Protein AF-A0A9D6YMQ9-F1 (afdb_monomer_lite)

Radius of gyration: 17.55 Å; chains: 1; bounding box: 65×20×32 Å

Secondary structure (DSSP, 8-state):
-------SS--------S-EEEEEE-TTSS-EEEEEESS--SEEEETTEEEEEEEEETTEEEEEE---

pLDDT: mean 85.02, std 13.63, range [47.88, 97.5]

Sequence (68 aa):
MQEYHVDPFPEVVEEPTQLVTAVFSHPLHGRLVERLILWVRPHLDMEGERYKLTWWGN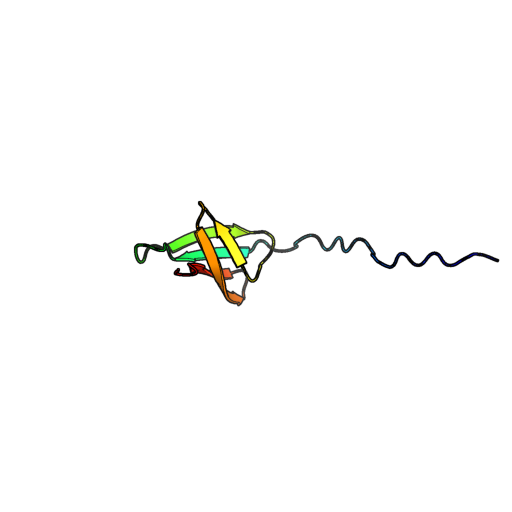GVAYYEPVSR

Foldseek 3Di:
DDDPPDPPDPPPPPFQPAWAWEWEQDQPDRDIDTDTDSDDDQWDADPNFIWGWPDDDPRYTYTYTPDD

Structure (mmCIF, N/CA/C/O backbone):
data_AF-A0A9D6YMQ9-F1
#
_entry.id   AF-A0A9D6YMQ9-F1
#
loop_
_atom_site.group_PDB
_atom_site.id
_atom_site.type_symbol
_atom_site.label_atom_id
_atom_site.label_alt_id
_atom_site.label_comp_id
_atom_site.label_asym_id
_atom_site.label_entity_id
_atom_site.label_seq_id
_atom_site.pdbx_PDB_ins_code
_atom_site.Cartn_x
_atom_site.Cartn_y
_atom_site.Cartn_z
_atom_site.occupancy
_atom_site.B_iso_or_equiv
_atom_site.auth_seq_id
_atom_site.auth_comp_id
_atom_site.auth_asym_id
_atom_site.auth_atom_id
_atom_site.pdbx_PDB_model_num
ATOM 1 N N . MET A 1 1 ? 51.408 3.750 -8.932 1.00 47.88 1 MET A N 1
ATOM 2 C CA . MET A 1 1 ? 50.423 2.989 -8.138 1.00 47.88 1 MET A CA 1
ATOM 3 C C . MET A 1 1 ? 49.100 3.712 -8.280 1.00 47.88 1 MET A C 1
ATOM 5 O O . MET A 1 1 ? 49.046 4.872 -7.907 1.00 47.88 1 MET A O 1
ATOM 9 N N . GLN A 1 2 ? 48.107 3.101 -8.926 1.00 53.81 2 GLN A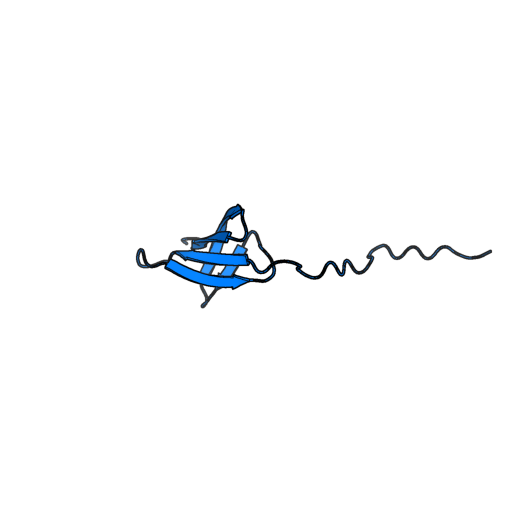 N 1
ATOM 10 C CA . GLN A 1 2 ? 46.743 3.637 -8.941 1.00 53.81 2 GLN A CA 1
ATOM 11 C C . GLN A 1 2 ? 46.050 3.111 -7.685 1.00 53.81 2 GLN A C 1
ATOM 13 O O . GLN A 1 2 ? 45.950 1.899 -7.503 1.00 53.81 2 GLN A O 1
ATOM 18 N N . GLU A 1 3 ? 45.670 4.012 -6.787 1.00 55.09 3 GLU A N 1
ATOM 19 C CA . GLU A 1 3 ? 44.879 3.676 -5.607 1.00 55.09 3 GLU A CA 1
ATOM 20 C C . GLU A 1 3 ? 43.447 3.380 -6.066 1.00 55.09 3 GLU A C 1
ATOM 22 O O . GLU A 1 3 ? 42.791 4.219 -6.682 1.00 55.09 3 GLU A O 1
ATOM 27 N N . TYR A 1 4 ? 42.979 2.156 -5.817 1.00 61.34 4 TYR A N 1
ATOM 28 C CA . TYR A 1 4 ? 41.593 1.771 -6.055 1.00 61.34 4 TYR A CA 1
ATOM 29 C C . TYR A 1 4 ? 40.720 2.452 -5.001 1.00 61.34 4 TYR A C 1
ATOM 31 O O . TYR A 1 4 ? 40.533 1.930 -3.903 1.00 61.34 4 TYR A O 1
ATOM 39 N N . HIS A 1 5 ? 40.186 3.623 -5.332 1.00 59.59 5 HIS A N 1
ATOM 40 C CA . HIS A 1 5 ? 39.081 4.206 -4.586 1.00 59.59 5 HIS A CA 1
ATOM 41 C C . HIS A 1 5 ? 37.814 3.432 -4.972 1.00 59.59 5 HIS A C 1
ATOM 43 O O . HIS A 1 5 ? 37.135 3.753 -5.942 1.00 59.59 5 HIS A O 1
ATOM 49 N N . VAL A 1 6 ? 37.544 2.336 -4.263 1.00 65.88 6 VAL A N 1
ATOM 50 C CA . VAL A 1 6 ? 36.248 1.658 -4.345 1.00 65.88 6 VAL A CA 1
ATOM 51 C C . VAL A 1 6 ? 35.288 2.490 -3.511 1.00 65.88 6 VAL A C 1
ATOM 53 O O . VAL A 1 6 ? 35.456 2.571 -2.295 1.00 65.88 6 VAL A O 1
ATOM 56 N N . ASP A 1 7 ? 34.336 3.152 -4.163 1.00 68.62 7 ASP A N 1
ATOM 57 C CA . ASP A 1 7 ? 33.258 3.843 -3.466 1.00 68.62 7 ASP A CA 1
ATOM 58 C C . ASP A 1 7 ? 32.397 2.789 -2.745 1.00 68.62 7 ASP A C 1
ATOM 60 O O . ASP A 1 7 ? 31.826 1.914 -3.406 1.00 68.62 7 ASP A O 1
ATOM 64 N N . PRO A 1 8 ? 32.340 2.792 -1.401 1.00 68.06 8 PRO A N 1
ATOM 65 C CA . PRO A 1 8 ? 31.566 1.808 -0.652 1.00 68.06 8 PRO A CA 1
ATOM 66 C C . PRO A 1 8 ? 30.051 1.970 -0.841 1.00 68.06 8 PRO A C 1
ATOM 68 O O . PRO A 1 8 ? 29.298 1.088 -0.425 1.00 68.06 8 PRO A O 1
ATOM 71 N N . PHE A 1 9 ? 29.602 3.064 -1.463 1.00 67.50 9 PHE A N 1
ATOM 72 C CA . PHE A 1 9 ? 28.196 3.357 -1.708 1.00 67.50 9 PHE A CA 1
ATOM 73 C C . PHE A 1 9 ? 27.973 3.666 -3.191 1.00 67.50 9 PHE A C 1
ATOM 75 O O . PHE A 1 9 ? 27.745 4.822 -3.545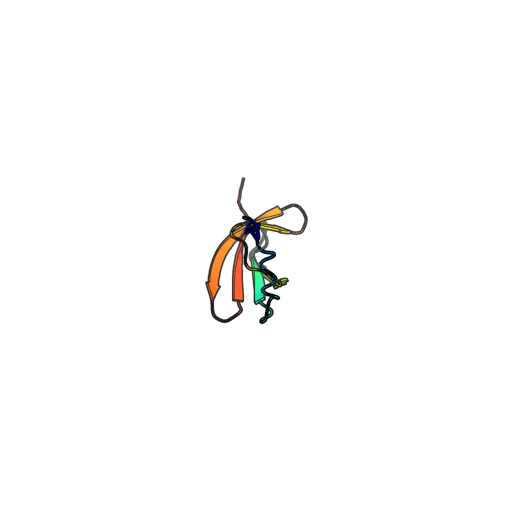 1.00 67.50 9 PHE A O 1
ATOM 82 N N . PRO A 1 10 ? 28.028 2.655 -4.080 1.00 65.75 10 PRO A N 1
ATOM 83 C CA . PRO A 1 10 ? 27.658 2.876 -5.469 1.00 65.75 10 PRO A CA 1
ATOM 84 C C . PRO A 1 10 ? 26.242 3.460 -5.517 1.00 65.75 10 PRO A C 1
ATOM 86 O O . PRO A 1 10 ? 25.342 2.965 -4.833 1.00 65.75 10 PRO A O 1
ATOM 89 N N . GLU A 1 11 ? 26.040 4.511 -6.313 1.00 65.12 11 GLU A N 1
ATOM 90 C CA . GLU A 1 11 ? 24.703 5.017 -6.606 1.00 65.12 11 GLU A CA 1
ATOM 91 C C . GLU A 1 11 ? 23.915 3.889 -7.283 1.00 65.12 11 GLU A C 1
ATOM 93 O O . GLU A 1 11 ? 24.087 3.598 -8.466 1.00 65.12 11 GLU A O 1
ATOM 98 N N . VAL A 1 12 ? 23.076 3.191 -6.516 1.00 64.31 12 VAL A N 1
ATOM 99 C CA . VAL A 1 12 ? 22.128 2.228 -7.073 1.00 64.31 12 VAL A CA 1
ATOM 100 C C . VAL A 1 12 ? 21.020 3.041 -7.733 1.00 64.31 12 VAL A C 1
ATOM 102 O O . VAL A 1 12 ? 20.003 3.357 -7.119 1.00 64.31 12 VAL A O 1
ATOM 105 N N . VAL A 1 13 ? 21.252 3.420 -8.987 1.00 64.44 13 VAL A N 1
ATOM 106 C CA . VAL A 1 13 ? 20.274 4.072 -9.864 1.00 64.44 13 VAL A CA 1
ATOM 107 C C . VAL A 1 13 ? 19.522 2.992 -10.640 1.00 64.44 13 VAL A C 1
ATOM 109 O O . VAL A 1 13 ? 19.535 2.957 -11.867 1.00 64.44 13 VAL A O 1
ATOM 112 N N . GLU A 1 14 ? 18.899 2.041 -9.943 1.00 69.31 14 GLU A N 1
ATOM 113 C CA . GLU A 1 14 ? 17.864 1.248 -10.606 1.00 69.31 14 GLU A CA 1
ATOM 114 C C . GLU A 1 14 ? 16.608 2.109 -10.641 1.00 69.31 14 GLU A C 1
ATOM 116 O O . GLU A 1 14 ? 15.915 2.282 -9.641 1.00 69.31 14 GLU A O 1
ATOM 121 N N . GLU A 1 15 ? 16.352 2.737 -11.785 1.00 71.50 15 GLU A N 1
ATOM 122 C CA . GLU A 1 15 ? 15.097 3.442 -11.996 1.00 71.50 15 GLU A CA 1
ATOM 123 C C . GLU A 1 15 ? 13.935 2.435 -11.970 1.00 71.50 15 GLU A C 1
ATOM 125 O O . GLU A 1 15 ? 14.052 1.326 -12.502 1.00 71.50 15 GLU A O 1
ATOM 130 N N . PRO A 1 16 ? 12.794 2.792 -11.360 1.00 74.44 16 PRO A N 1
ATOM 131 C CA . PRO A 1 16 ? 11.649 1.902 -11.283 1.00 74.44 16 PRO A CA 1
ATOM 132 C C . PRO A 1 16 ? 11.103 1.667 -12.696 1.00 74.44 16 PRO A C 1
ATOM 134 O O . PRO A 1 16 ? 10.529 2.557 -13.320 1.00 74.44 16 PRO A O 1
ATOM 137 N N . THR A 1 17 ? 11.274 0.450 -13.205 1.00 82.00 17 THR A N 1
ATOM 138 C CA . THR A 1 17 ? 10.865 0.065 -14.568 1.00 82.00 17 THR A CA 1
ATOM 139 C C . THR A 1 17 ? 9.365 -0.185 -14.699 1.00 82.00 17 THR A C 1
ATOM 141 O O . THR A 1 17 ? 8.840 -0.237 -15.812 1.00 82.00 17 THR A O 1
ATOM 144 N N . GLN A 1 18 ? 8.659 -0.331 -13.574 1.00 84.69 18 GLN A N 1
ATOM 145 C CA . GLN A 1 18 ? 7.241 -0.655 -13.542 1.00 84.69 18 GLN A CA 1
ATOM 146 C C . GLN A 1 18 ? 6.495 0.194 -12.507 1.00 84.69 18 GLN A C 1
ATOM 148 O O . GLN A 1 18 ? 6.884 0.278 -11.344 1.00 84.69 18 GLN A O 1
ATOM 153 N N . LEU A 1 19 ? 5.367 0.770 -12.930 1.00 92.62 19 LEU A N 1
ATOM 154 C CA . LEU A 1 19 ? 4.407 1.401 -12.028 1.00 92.62 19 LEU A CA 1
ATOM 155 C C . LEU A 1 19 ? 3.649 0.336 -11.233 1.00 92.62 19 LEU A C 1
ATOM 157 O O . LEU A 1 19 ? 3.158 -0.643 -11.799 1.00 92.62 19 LEU A O 1
ATOM 161 N N . VAL A 1 20 ? 3.511 0.559 -9.929 1.00 95.44 20 VAL A N 1
ATOM 162 C CA . VAL A 1 20 ? 2.750 -0.316 -9.037 1.00 95.44 20 VAL A CA 1
ATOM 163 C C . VAL A 1 20 ? 1.465 0.382 -8.613 1.00 95.44 20 VAL A C 1
ATOM 165 O O . VAL A 1 20 ? 1.482 1.536 -8.193 1.00 95.44 20 VAL A O 1
ATOM 168 N N . THR A 1 21 ? 0.345 -0.329 -8.688 1.00 97.50 21 THR A N 1
ATOM 169 C CA . THR A 1 21 ? -0.930 0.128 -8.130 1.00 97.50 21 THR A CA 1
ATOM 170 C C . THR A 1 21 ? -0.979 -0.229 -6.651 1.00 97.50 21 THR A C 1
ATOM 172 O O . THR A 1 21 ? -1.093 -1.394 -6.278 1.00 97.50 21 THR A O 1
ATOM 175 N N . ALA A 1 22 ? -0.872 0.772 -5.792 1.00 96.94 22 ALA A N 1
ATOM 176 C CA . ALA A 1 22 ? -1.073 0.639 -4.362 1.00 96.94 22 ALA A CA 1
ATOM 177 C C . ALA A 1 22 ? -2.559 0.776 -4.022 1.00 96.94 22 ALA A C 1
ATOM 179 O O . ALA A 1 22 ? -3.189 1.776 -4.366 1.00 96.94 22 ALA A O 1
ATOM 180 N N . VAL A 1 23 ? -3.101 -0.220 -3.332 1.00 96.75 23 VAL A N 1
ATOM 181 C CA . VAL A 1 23 ? -4.486 -0.276 -2.868 1.00 96.75 23 VAL A CA 1
ATOM 182 C C . VAL A 1 23 ? -4.491 -0.121 -1.354 1.00 96.75 23 VAL A C 1
ATOM 184 O O . VAL A 1 23 ? -3.930 -0.948 -0.638 1.00 96.75 23 VAL A O 1
ATOM 187 N N . PHE A 1 24 ? -5.143 0.927 -0.869 1.00 94.88 24 PHE A N 1
ATOM 188 C CA . PHE A 1 24 ? -5.234 1.272 0.545 1.00 94.88 24 PHE A CA 1
ATOM 189 C C . PHE A 1 24 ? -6.662 1.064 1.035 1.00 94.88 24 PHE A C 1
ATOM 191 O O . PHE A 1 24 ? -7.599 1.652 0.490 1.00 94.88 24 PHE A O 1
ATOM 198 N N . SER A 1 25 ? -6.848 0.254 2.074 1.00 92.69 25 SER A N 1
ATOM 199 C CA . SER A 1 25 ? -8.142 0.163 2.754 1.00 92.69 25 SER A CA 1
ATOM 200 C C . SER A 1 25 ? -8.330 1.350 3.692 1.00 92.69 25 SER A C 1
ATOM 202 O O . SER A 1 25 ? -7.508 1.568 4.576 1.00 92.69 25 SER A O 1
ATOM 204 N N . HIS A 1 26 ? -9.411 2.108 3.538 1.00 87.62 26 HIS A N 1
ATOM 205 C CA . HIS A 1 26 ? -9.652 3.278 4.374 1.00 87.62 26 HIS A CA 1
ATOM 206 C C . HIS A 1 26 ? -9.843 2.882 5.856 1.00 87.62 26 HIS A C 1
ATOM 208 O O . HIS A 1 26 ? -10.576 1.937 6.149 1.00 87.62 26 HIS A O 1
ATOM 214 N N . PRO A 1 27 ? -9.244 3.608 6.816 1.00 83.56 27 PRO A N 1
ATOM 215 C CA . PRO A 1 27 ? -9.190 3.190 8.222 1.00 83.56 27 PRO A CA 1
ATOM 216 C C . PRO A 1 27 ? -10.553 3.140 8.918 1.00 83.56 27 PRO A C 1
ATOM 218 O O . PRO A 1 27 ? -10.752 2.344 9.828 1.00 83.56 27 PRO A O 1
ATOM 221 N N . LEU A 1 28 ? -11.502 3.982 8.500 1.00 84.19 28 LEU A N 1
ATOM 222 C CA . LEU A 1 28 ? -12.811 4.104 9.157 1.00 84.19 28 LEU A CA 1
ATOM 223 C C . LEU A 1 28 ? -13.945 3.338 8.460 1.00 84.19 28 LEU A C 1
ATOM 225 O O . LEU A 1 28 ? -15.038 3.233 9.009 1.00 84.19 28 LEU A O 1
ATOM 229 N N . HIS A 1 29 ? -13.735 2.851 7.235 1.00 81.56 29 HIS A N 1
ATOM 230 C CA . HIS A 1 29 ? -14.786 2.194 6.453 1.00 81.56 29 HIS A CA 1
ATOM 231 C C . HIS A 1 29 ? -14.188 1.336 5.333 1.00 81.56 29 HIS A C 1
ATOM 233 O O . HIS A 1 29 ? -13.125 1.656 4.820 1.00 81.56 29 HIS A O 1
ATOM 239 N N . GLY A 1 30 ? -14.903 0.314 4.857 1.00 79.81 30 GLY A N 1
ATOM 240 C CA . GLY A 1 30 ? -14.407 -0.665 3.869 1.00 79.81 30 GLY A CA 1
ATOM 241 C C . GLY A 1 30 ? -14.165 -0.162 2.434 1.00 79.81 30 GLY A C 1
ATOM 242 O O . GLY A 1 30 ? -14.161 -0.962 1.504 1.00 79.81 30 GLY A O 1
ATOM 243 N N . ARG A 1 31 ? -14.001 1.147 2.218 1.00 91.00 31 ARG A N 1
ATOM 244 C CA . ARG A 1 31 ? -13.662 1.710 0.903 1.00 91.00 31 ARG A CA 1
ATOM 245 C C . ARG A 1 31 ? -12.182 1.487 0.604 1.00 91.00 31 ARG A C 1
ATOM 247 O O . ARG A 1 31 ? -11.343 1.679 1.480 1.00 91.00 31 ARG A O 1
ATOM 254 N N . LEU A 1 32 ? -11.877 1.169 -0.649 1.00 93.50 32 LEU A N 1
ATOM 255 C CA . LEU A 1 32 ? -10.513 1.085 -1.161 1.00 93.50 32 LEU A CA 1
ATOM 256 C C . LEU A 1 32 ? -10.143 2.368 -1.914 1.00 93.50 32 LEU A C 1
ATOM 258 O O . LEU A 1 32 ? -10.981 2.965 -2.597 1.00 93.50 32 LEU A O 1
ATOM 262 N N . VAL A 1 33 ? -8.889 2.787 -1.776 1.00 93.00 33 VAL A N 1
ATOM 263 C CA . VAL A 1 33 ? -8.288 3.908 -2.502 1.00 93.00 33 VAL A CA 1
ATOM 264 C C . VAL A 1 33 ? -7.099 3.382 -3.289 1.00 93.00 33 VAL A C 1
ATOM 266 O O . VAL A 1 33 ? -6.238 2.714 -2.727 1.00 93.00 33 VAL A O 1
ATOM 269 N N . GLU A 1 34 ? -7.034 3.698 -4.577 1.00 95.12 34 GLU A N 1
ATOM 270 C CA . GLU A 1 34 ? -5.947 3.273 -5.459 1.00 95.12 34 GLU A CA 1
ATOM 271 C C . GLU A 1 34 ? -5.020 4.451 -5.770 1.00 95.12 34 GLU A C 1
ATOM 273 O O . GLU A 1 34 ? -5.479 5.562 -6.050 1.00 95.12 34 GLU A O 1
ATOM 278 N N . ARG A 1 35 ? -3.705 4.222 -5.730 1.00 94.44 35 ARG A N 1
ATOM 279 C CA . ARG A 1 35 ? -2.677 5.191 -6.135 1.00 94.44 35 ARG A CA 1
ATOM 280 C C . ARG A 1 35 ? -1.574 4.491 -6.909 1.00 94.44 35 ARG A C 1
ATOM 282 O O . ARG A 1 35 ? -1.253 3.344 -6.632 1.00 94.44 35 ARG A O 1
ATOM 289 N N . LEU A 1 36 ? -0.939 5.205 -7.829 1.00 95.50 36 LEU A N 1
ATOM 290 C CA . LEU A 1 36 ? 0.282 4.721 -8.463 1.00 95.50 36 LEU A CA 1
ATOM 291 C C . LEU A 1 36 ? 1.485 5.078 -7.590 1.00 95.50 36 LEU A C 1
ATOM 293 O O . LEU A 1 36 ? 1.641 6.231 -7.186 1.00 95.50 36 LEU A O 1
ATOM 297 N N . ILE A 1 37 ? 2.325 4.088 -7.310 1.00 93.7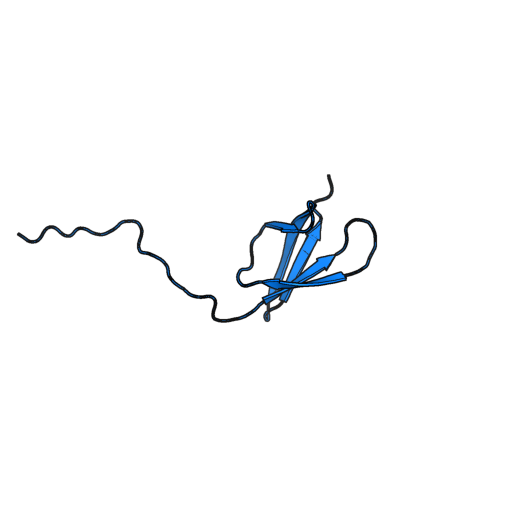5 37 ILE A N 1
ATOM 298 C CA . ILE A 1 37 ? 3.593 4.244 -6.602 1.00 93.75 37 ILE A CA 1
ATOM 299 C C . ILE A 1 37 ? 4.727 3.695 -7.463 1.00 93.75 37 ILE A C 1
ATOM 301 O O . ILE A 1 37 ? 4.551 2.766 -8.251 1.00 93.75 37 ILE A O 1
ATOM 305 N N . LEU A 1 38 ? 5.906 4.282 -7.291 1.00 91.75 38 LEU A N 1
ATOM 306 C CA . LEU A 1 38 ? 7.127 3.832 -7.958 1.00 91.75 38 LEU A CA 1
ATOM 307 C C . LEU A 1 38 ? 7.802 2.680 -7.207 1.00 91.75 38 LEU A C 1
ATOM 309 O O . LEU A 1 38 ? 8.457 1.841 -7.811 1.00 91.75 38 LEU A O 1
ATOM 313 N N . TRP A 1 39 ? 7.631 2.643 -5.885 1.00 90.31 39 TRP A N 1
ATOM 314 C CA . TRP A 1 39 ? 8.373 1.752 -5.002 1.00 90.31 39 TRP A CA 1
ATOM 315 C C . TRP A 1 39 ? 7.462 1.155 -3.945 1.00 90.31 39 TRP A C 1
ATOM 317 O O . TRP A 1 39 ? 6.856 1.888 -3.161 1.00 90.31 39 TRP A O 1
ATOM 327 N N . VAL A 1 40 ? 7.424 -0.174 -3.874 1.00 93.38 40 VAL A N 1
ATOM 328 C CA . VAL A 1 40 ? 6.760 -0.886 -2.780 1.00 93.38 40 VAL A CA 1
ATOM 329 C C . VAL A 1 40 ? 7.618 -0.772 -1.528 1.00 93.38 40 VAL A C 1
ATOM 331 O O . VAL A 1 40 ? 8.777 -1.178 -1.507 1.00 93.38 40 VAL A O 1
ATOM 334 N N . ARG A 1 41 ? 7.041 -0.219 -0.461 1.00 93.88 41 ARG A N 1
ATOM 335 C CA . ARG A 1 41 ? 7.699 -0.084 0.845 1.00 93.88 41 ARG A CA 1
ATOM 336 C C . ARG A 1 41 ? 6.923 -0.863 1.905 1.00 93.88 41 ARG A C 1
ATOM 338 O O . ARG A 1 41 ? 5.697 -0.905 1.818 1.00 93.88 41 ARG A O 1
ATOM 345 N N . PRO A 1 42 ? 7.582 -1.421 2.938 1.00 95.94 42 PRO A N 1
ATOM 346 C CA . PRO A 1 42 ? 6.888 -2.108 4.031 1.00 95.94 42 PRO A CA 1
ATOM 347 C C . PRO A 1 42 ? 5.888 -1.216 4.778 1.00 95.94 42 PRO A C 1
ATOM 349 O O . PRO A 1 42 ? 4.900 -1.713 5.311 1.00 95.94 42 PRO A O 1
ATOM 352 N N . HIS A 1 43 ? 6.152 0.095 4.811 1.00 95.38 43 HIS A N 1
ATOM 353 C CA . HIS A 1 43 ? 5.267 1.101 5.386 1.00 95.38 43 HIS A CA 1
ATOM 354 C C . HIS A 1 43 ? 5.219 2.344 4.501 1.00 95.38 43 HIS A C 1
ATOM 356 O O . HIS A 1 43 ? 6.233 2.713 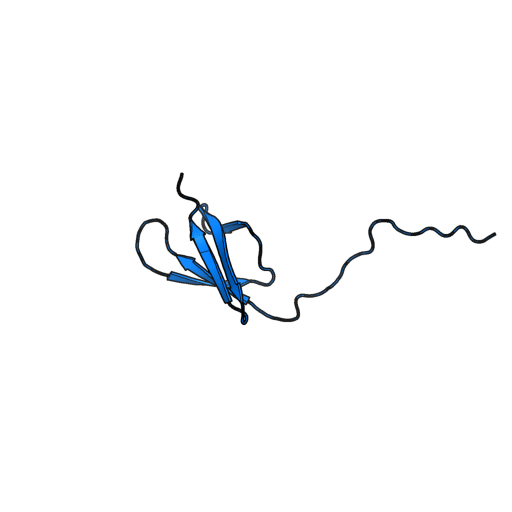3.902 1.00 95.38 43 HIS A O 1
ATOM 362 N N . LEU A 1 44 ? 4.058 2.991 4.466 1.00 93.88 44 LEU A N 1
ATOM 363 C CA . LEU A 1 44 ? 3.819 4.258 3.780 1.00 93.88 44 LEU A CA 1
ATOM 364 C C . LEU A 1 44 ? 2.933 5.145 4.652 1.00 93.88 44 LEU A C 1
ATOM 366 O O . LEU A 1 44 ? 2.043 4.635 5.327 1.00 93.88 44 LEU A O 1
ATOM 370 N N . ASP A 1 45 ? 3.153 6.453 4.595 1.00 92.12 45 ASP A N 1
ATOM 371 C CA . ASP A 1 45 ? 2.253 7.434 5.194 1.00 92.12 45 ASP A CA 1
ATOM 372 C C . ASP A 1 45 ? 1.403 8.048 4.077 1.00 92.12 45 ASP A C 1
ATOM 374 O O . ASP A 1 45 ? 1.939 8.561 3.091 1.00 92.12 45 ASP A O 1
ATOM 378 N N . MET A 1 46 ? 0.080 7.972 4.208 1.00 87.50 46 MET A N 1
ATOM 379 C CA . MET A 1 46 ? -0.865 8.541 3.250 1.00 87.50 46 MET A CA 1
ATOM 380 C C . MET A 1 46 ? -1.962 9.292 3.996 1.00 87.50 46 MET A C 1
ATOM 382 O O . MET A 1 46 ? -2.606 8.740 4.881 1.00 87.50 46 MET A O 1
ATOM 386 N N . GLU A 1 47 ? -2.157 10.566 3.645 1.00 86.69 47 GLU A N 1
ATOM 387 C CA . GLU A 1 47 ? -3.175 11.441 4.255 1.00 86.69 47 GLU A CA 1
ATOM 388 C C . GLU A 1 47 ? -3.085 11.527 5.796 1.00 86.69 47 GLU A C 1
ATOM 390 O O . GLU A 1 47 ? -4.080 11.731 6.481 1.00 86.69 47 GLU A O 1
ATOM 395 N N . GLY A 1 48 ? -1.872 11.403 6.348 1.00 88.56 48 GLY A N 1
ATOM 396 C CA . GLY A 1 48 ? -1.622 11.464 7.794 1.00 88.56 48 GLY A CA 1
ATOM 397 C C . GLY A 1 48 ? -1.796 10.134 8.533 1.00 88.56 48 GLY A C 1
ATOM 398 O O . GLY A 1 48 ? -1.528 10.078 9.730 1.00 88.56 48 GLY A O 1
ATOM 399 N N . GLU A 1 49 ? -2.175 9.069 7.827 1.00 90.94 49 GLU A N 1
ATOM 400 C CA . GLU A 1 49 ? -2.312 7.722 8.372 1.00 90.94 49 GLU A CA 1
ATOM 401 C C . GLU A 1 49 ? -1.175 6.821 7.893 1.00 90.94 49 GLU A C 1
ATOM 403 O O . GLU A 1 49 ? -0.754 6.873 6.733 1.00 90.94 49 GLU A O 1
ATOM 408 N N . ARG A 1 50 ? -0.681 5.969 8.794 1.00 94.00 50 ARG A N 1
ATOM 409 C CA . ARG A 1 50 ? 0.377 5.010 8.475 1.00 94.00 50 ARG A CA 1
ATOM 410 C C . ARG A 1 50 ? -0.237 3.705 8.009 1.00 94.00 50 ARG A C 1
ATOM 412 O O . ARG A 1 50 ? -1.090 3.138 8.683 1.00 94.00 50 ARG A O 1
ATOM 419 N N . TYR A 1 51 ? 0.279 3.179 6.912 1.00 95.44 51 TYR A N 1
ATOM 420 C CA . TYR A 1 51 ? -0.124 1.903 6.351 1.00 95.44 51 TYR A CA 1
ATOM 421 C C . TYR A 1 51 ? 1.026 0.906 6.377 1.00 95.44 51 TYR A C 1
ATOM 423 O O . TYR A 1 51 ? 2.197 1.272 6.243 1.00 95.44 51 TYR A O 1
ATOM 431 N N . LYS A 1 52 ? 0.682 -0.369 6.527 1.00 96.44 52 LYS A N 1
ATOM 432 C CA . LYS A 1 52 ? 1.588 -1.510 6.451 1.00 96.44 52 LYS A CA 1
ATOM 433 C C . LYS A 1 52 ? 1.261 -2.331 5.212 1.00 96.44 52 LYS A C 1
ATOM 435 O O . LYS A 1 52 ? 0.097 -2.594 4.921 1.00 96.44 52 LYS A O 1
ATOM 440 N N . LEU A 1 53 ? 2.304 -2.754 4.508 1.00 97.31 53 LEU A N 1
ATOM 441 C CA . LEU A 1 53 ? 2.184 -3.680 3.391 1.00 97.31 53 LEU A CA 1
ATOM 442 C C . LEU A 1 53 ? 1.682 -5.041 3.888 1.00 97.31 53 LEU A C 1
ATOM 444 O O . LEU A 1 53 ? 2.294 -5.641 4.777 1.00 97.31 53 LEU A O 1
ATOM 448 N N . THR A 1 54 ? 0.606 -5.541 3.291 1.00 96.56 54 THR A N 1
ATOM 449 C CA . THR A 1 54 ? 0.059 -6.873 3.591 1.00 96.56 54 THR A CA 1
ATOM 450 C C . THR A 1 54 ? 0.365 -7.881 2.499 1.00 96.56 54 THR A C 1
ATOM 452 O O . THR A 1 54 ? 0.647 -9.041 2.793 1.00 96.56 54 THR A O 1
ATOM 455 N N . TRP A 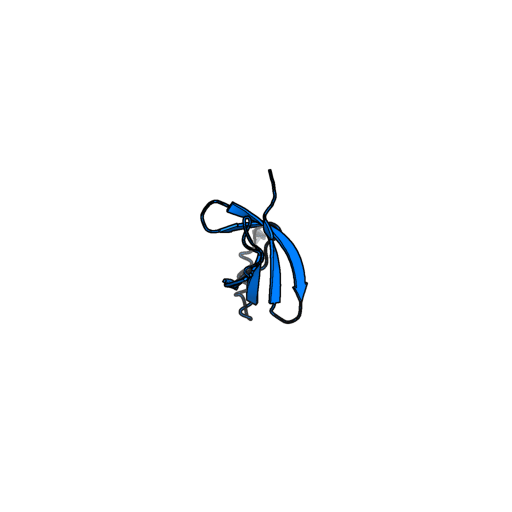1 55 ? 0.379 -7.437 1.244 1.00 96.56 55 TRP A N 1
ATOM 456 C CA . TRP A 1 55 ? 0.725 -8.270 0.101 1.00 96.56 55 TRP A CA 1
ATOM 457 C C . TRP A 1 55 ? 1.235 -7.421 -1.058 1.00 96.56 55 TRP A C 1
ATOM 459 O O . TRP A 1 55 ? 0.793 -6.289 -1.245 1.00 96.56 55 TRP A O 1
ATOM 469 N N . TRP A 1 56 ? 2.125 -7.980 -1.875 1.00 96.00 56 TRP A N 1
ATOM 470 C CA . TRP A 1 56 ? 2.494 -7.384 -3.154 1.00 96.00 56 TRP A CA 1
ATOM 471 C C . TRP A 1 56 ? 2.751 -8.464 -4.207 1.00 96.00 56 TRP A C 1
ATOM 473 O O . TRP A 1 56 ? 3.236 -9.552 -3.890 1.00 96.00 56 TRP A O 1
ATOM 483 N N . GLY A 1 57 ? 2.437 -8.149 -5.460 1.00 93.94 57 GLY A N 1
ATOM 484 C CA . GLY A 1 57 ? 2.656 -9.028 -6.600 1.00 93.94 57 GLY A CA 1
ATOM 485 C C . GLY A 1 57 ? 1.936 -8.524 -7.847 1.00 93.94 57 GLY A C 1
ATOM 486 O O . GLY A 1 57 ? 0.964 -7.779 -7.758 1.00 93.94 57 GLY A O 1
ATOM 487 N N . ASN A 1 58 ? 2.415 -8.923 -9.028 1.00 92.81 58 ASN A N 1
ATOM 488 C CA . ASN A 1 58 ? 1.786 -8.604 -10.320 1.00 92.81 58 ASN A CA 1
ATOM 489 C C . ASN A 1 58 ? 1.501 -7.102 -10.542 1.00 92.81 58 ASN A C 1
ATOM 491 O O . ASN A 1 58 ? 0.494 -6.740 -11.142 1.00 92.81 58 ASN A O 1
ATOM 495 N N . GLY A 1 59 ? 2.369 -6.217 -10.040 1.00 93.88 59 GLY A N 1
ATOM 496 C CA . GLY A 1 59 ? 2.188 -4.767 -10.169 1.00 93.88 59 GLY A CA 1
ATOM 497 C C . GLY A 1 59 ? 1.124 -4.166 -9.248 1.00 93.88 59 GLY A C 1
ATOM 498 O O . GLY A 1 59 ? 0.745 -3.015 -9.448 1.00 93.88 59 GLY A O 1
ATOM 499 N N . VAL A 1 60 ? 0.659 -4.906 -8.238 1.00 96.62 60 VAL A N 1
ATOM 500 C CA . VAL A 1 60 ? -0.290 -4.429 -7.226 1.00 96.62 60 VAL A CA 1
ATOM 501 C C . VAL A 1 60 ? 0.297 -4.629 -5.830 1.00 96.62 60 VAL A C 1
ATOM 503 O O . VAL A 1 60 ? 0.921 -5.651 -5.545 1.00 96.62 60 VAL A O 1
ATOM 506 N N . ALA A 1 61 ? 0.101 -3.652 -4.951 1.00 97.50 61 ALA A N 1
ATOM 507 C CA . ALA A 1 61 ? 0.491 -3.718 -3.548 1.00 97.50 61 ALA A CA 1
ATOM 508 C C . ALA A 1 61 ? -0.704 -3.356 -2.661 1.00 97.50 61 ALA A C 1
ATOM 510 O O . ALA A 1 61 ? -1.299 -2.295 -2.833 1.00 97.50 61 ALA A O 1
ATOM 511 N N . TYR A 1 62 ? -1.054 -4.222 -1.713 1.00 97.31 62 TYR A N 1
ATOM 512 C CA . TYR A 1 62 ? -2.123 -3.982 -0.745 1.00 97.31 62 TYR A CA 1
ATOM 513 C C . TYR A 1 62 ? -1.553 -3.464 0.568 1.00 97.31 62 TYR A C 1
ATOM 515 O O . TYR A 1 62 ? -0.573 -3.988 1.105 1.00 97.31 62 TYR A O 1
ATOM 523 N N . TYR A 1 63 ? -2.209 -2.434 1.081 1.00 96.38 63 TYR A N 1
ATOM 524 C CA . TYR A 1 63 ? -1.827 -1.711 2.274 1.00 96.38 63 TYR A CA 1
ATOM 525 C C . TYR A 1 63 ? -3.012 -1.612 3.229 1.00 96.38 63 TYR A C 1
ATOM 527 O O . TYR A 1 63 ? -4.097 -1.167 2.848 1.00 96.38 63 TYR A O 1
ATOM 535 N N . GLU A 1 64 ? -2.775 -1.972 4.487 1.00 95.06 64 GLU A N 1
ATOM 536 C CA . GLU A 1 64 ? -3.746 -1.833 5.572 1.00 95.06 64 GLU A CA 1
ATOM 537 C C . GLU A 1 64 ? -3.297 -0.752 6.560 1.00 95.06 64 GLU A C 1
ATOM 539 O O . GLU A 1 64 ? -2.092 -0.612 6.799 1.00 95.06 64 GLU A O 1
ATOM 544 N N . PRO A 1 65 ? -4.229 0.026 7.138 1.00 94.06 65 PRO A N 1
ATOM 545 C CA . PRO A 1 65 ? -3.893 1.005 8.150 1.00 94.06 65 PRO A CA 1
ATOM 546 C C . PRO A 1 65 ? -3.290 0.299 9.359 1.00 94.06 65 PRO A C 1
ATOM 548 O O . PRO A 1 65 ? -3.804 -0.711 9.842 1.00 94.06 65 PRO A O 1
ATOM 551 N N . VAL A 1 66 ? -2.205 0.860 9.877 1.00 91.06 66 VAL A N 1
ATOM 552 C CA . VAL A 1 66 ? -1.659 0.468 11.170 1.00 91.06 66 VAL A CA 1
ATOM 553 C C . VAL A 1 66 ? -2.588 1.068 12.216 1.00 91.06 66 VAL A C 1
ATOM 555 O O . VAL A 1 66 ? -2.418 2.212 12.626 1.00 91.06 66 VAL A O 1
ATOM 558 N N . SER A 1 67 ? -3.616 0.314 12.600 1.00 74.69 67 SER A N 1
ATOM 559 C CA . SER A 1 67 ? -4.473 0.662 13.731 1.00 74.69 67 SER A CA 1
ATOM 560 C C . SER A 1 67 ? -3.601 0.991 14.948 1.00 74.69 67 SER A C 1
ATOM 562 O O . SER A 1 67 ? -2.660 0.248 15.243 1.00 74.69 67 SER A O 1
ATOM 564 N N . ARG A 1 68 ? -3.892 2.113 15.617 1.00 56.53 68 ARG A N 1
ATOM 565 C CA . ARG A 1 68 ? -3.336 2.409 16.945 1.00 56.53 68 ARG A CA 1
ATOM 566 C C . ARG A 1 68 ? -3.826 1.410 17.983 1.00 56.53 68 ARG A C 1
ATOM 568 O O . ARG A 1 68 ? -4.988 0.965 17.855 1.00 56.53 68 ARG A O 1
#